Protein AF-A0A4Q6C3V6-F1 (afdb_monomer)

Secondary structure (DSSP, 8-state):
-------PPPPHHHHHHHHHT---HHHHHGGGS--SSHHHHHHS--SHHHHHHHHHHHSS-----TT-HHHHHHHHHHHHHHGGGSTTHHHHS----TTHHHHHHHHHTTT----SSSTT--HHHHHHHHHHHHHHHHHTT---------

Sequence (150 aa):
MDTDDVVYSEPVIYQVGKLTGVDISPIVQMANYINEELDYMLDGTESPEERQRVQFSNAQPKGNPSGNIDRILRVLNELIGKVPGISNLEERLDVQDENTRHFHSYFANFNTDTGDGYIGNNFGQDLRNFRKAVEYAKTKGASTVYFGFD

Radius of gyration: 17.03 Å; Cα contacts (8 Å, |Δi|>4): 136; chains: 1; bounding box: 34×45×41 Å

Solvent-accessible surface area (backbone atoms only — not comparable to full-atom values): 9186 Å² total; per-residue (Å²): 132,82,78,80,78,80,79,80,70,70,59,65,70,58,53,52,20,65,77,57,70,45,78,50,62,62,62,60,43,17,65,62,57,80,74,80,59,51,64,58,55,60,76,69,52,87,48,75,66,59,50,49,53,54,46,62,71,62,73,54,77,93,61,77,50,76,64,35,41,67,55,43,52,48,44,46,53,52,46,69,67,40,52,80,74,48,80,64,46,41,79,71,53,73,72,97,49,98,58,51,69,61,53,35,60,24,42,66,46,39,86,52,84,62,66,95,56,80,75,84,45,29,56,38,35,53,50,52,50,50,44,52,50,54,54,50,42,42,76,73,68,48,46,53,65,65,48,83,86,131

Structure (mmCIF, N/CA/C/O backbone):
data_AF-A0A4Q6C3V6-F1
#
_entry.id   AF-A0A4Q6C3V6-F1
#
loop_
_atom_site.group_PDB
_atom_site.id
_atom_site.type_symbol
_atom_site.label_atom_id
_atom_site.label_alt_id
_atom_site.label_comp_id
_atom_site.label_asym_id
_atom_site.label_entity_id
_atom_site.label_seq_id
_atom_site.pdbx_PDB_ins_code
_atom_site.Cartn_x
_atom_site.Cartn_y
_atom_site.Cartn_z
_atom_site.occupancy
_atom_site.B_iso_or_equiv
_atom_site.auth_seq_id
_atom_site.auth_comp_id
_atom_site.auth_asym_id
_atom_site.auth_atom_id
_atom_site.pdbx_PDB_model_num
ATOM 1 N N . MET A 1 1 ? 13.343 34.424 -22.130 1.00 35.09 1 MET A N 1
ATOM 2 C CA . MET A 1 1 ? 14.117 33.365 -21.462 1.00 35.09 1 MET A CA 1
ATOM 3 C C . MET A 1 1 ? 13.065 32.488 -20.841 1.00 35.09 1 MET A C 1
ATOM 5 O O . MET A 1 1 ? 12.303 33.005 -20.031 1.00 35.09 1 MET A O 1
ATOM 9 N N . ASP A 1 2 ? 12.910 31.293 -21.401 1.00 38.41 2 ASP A N 1
ATOM 10 C CA . ASP A 1 2 ? 11.868 30.339 -21.042 1.00 38.41 2 ASP A CA 1
ATOM 11 C C . ASP A 1 2 ? 11.918 30.044 -19.545 1.00 38.41 2 ASP A C 1
ATOM 13 O O . ASP A 1 2 ? 12.984 29.811 -18.979 1.00 38.41 2 ASP A O 1
ATOM 17 N N . THR A 1 3 ? 10.759 30.122 -18.902 1.00 40.25 3 THR A N 1
ATOM 18 C CA . THR A 1 3 ? 10.530 29.462 -17.626 1.00 40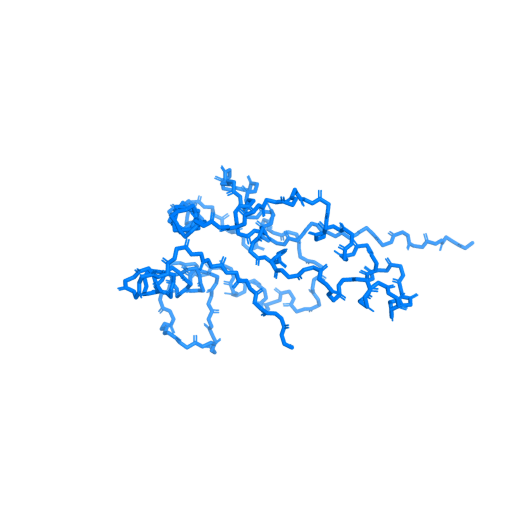.25 3 THR A CA 1
ATOM 19 C C . THR A 1 3 ? 10.502 27.975 -17.939 1.00 40.25 3 THR A C 1
ATOM 21 O O . THR A 1 3 ? 9.562 27.520 -18.5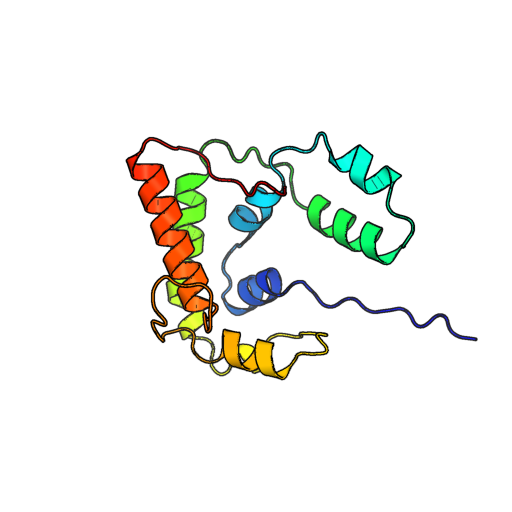88 1.00 40.25 3 THR A O 1
ATOM 24 N N . ASP A 1 4 ? 11.549 27.245 -17.560 1.00 41.62 4 ASP A N 1
ATOM 25 C CA . ASP A 1 4 ? 11.524 25.786 -17.569 1.00 41.62 4 ASP A CA 1
ATOM 26 C C . ASP A 1 4 ? 10.339 25.344 -16.697 1.00 41.62 4 ASP A C 1
ATOM 28 O O . ASP A 1 4 ? 10.403 25.381 -15.467 1.00 41.62 4 ASP A O 1
ATOM 32 N N . ASP A 1 5 ? 9.220 25.004 -17.337 1.00 40.03 5 ASP A N 1
ATOM 33 C CA . ASP A 1 5 ? 8.090 24.353 -16.687 1.00 40.03 5 ASP A CA 1
ATOM 34 C C . ASP A 1 5 ? 8.596 22.996 -16.187 1.00 40.03 5 ASP A C 1
ATOM 36 O O . ASP A 1 5 ? 8.741 22.039 -16.951 1.00 40.03 5 ASP A O 1
ATOM 40 N N . VAL A 1 6 ? 8.913 22.915 -14.895 1.00 44.22 6 VAL A N 1
ATOM 41 C CA . VAL A 1 6 ? 9.237 21.652 -14.231 1.00 44.22 6 VAL A CA 1
ATOM 42 C C . VAL A 1 6 ? 7.984 20.774 -14.275 1.00 44.22 6 VAL A C 1
ATOM 44 O O . VAL A 1 6 ? 7.042 20.951 -13.501 1.00 44.22 6 VAL A O 1
ATOM 47 N N . VAL A 1 7 ? 7.947 19.827 -15.212 1.00 45.19 7 VAL A N 1
ATOM 48 C CA . VAL A 1 7 ? 6.893 18.811 -15.298 1.00 45.19 7 VAL A CA 1
ATOM 49 C C . VAL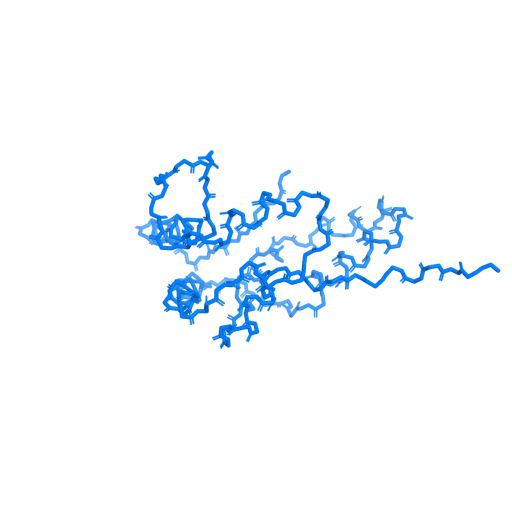 A 1 7 ? 7.138 17.784 -14.193 1.00 45.19 7 VAL A C 1
ATOM 51 O O . VAL A 1 7 ? 7.948 16.872 -14.349 1.00 45.19 7 VAL A O 1
ATOM 54 N N . TYR A 1 8 ? 6.449 17.936 -13.061 1.00 52.38 8 TYR A N 1
ATOM 55 C CA . TYR A 1 8 ? 6.514 16.976 -11.957 1.00 52.38 8 TYR A CA 1
ATOM 56 C C . TYR A 1 8 ? 5.953 15.609 -12.373 1.00 52.38 8 TYR A C 1
ATOM 58 O O . TYR A 1 8 ? 4.822 15.515 -12.859 1.00 52.38 8 TYR A O 1
ATOM 66 N N . SER A 1 9 ? 6.732 14.544 -12.149 1.00 63.84 9 SER A N 1
ATOM 67 C CA . SER A 1 9 ? 6.275 13.172 -12.367 1.00 63.84 9 SER A CA 1
ATOM 68 C C . SER A 1 9 ? 5.284 12.736 -11.278 1.00 63.84 9 SER A C 1
ATOM 70 O O . SER A 1 9 ? 5.299 13.210 -10.139 1.00 63.84 9 SER A O 1
ATOM 72 N N . GLU A 1 10 ? 4.366 11.843 -11.643 1.00 75.44 10 GLU A N 1
ATOM 73 C CA . GLU A 1 10 ? 3.359 11.298 -10.732 1.00 75.44 10 GLU A CA 1
ATOM 74 C C . GLU A 1 10 ? 4.020 10.551 -9.554 1.00 75.44 10 GLU A C 1
ATOM 76 O O . GLU A 1 10 ? 4.966 9.797 -9.785 1.00 75.44 10 GLU A O 1
ATOM 81 N N . PRO A 1 11 ? 3.540 10.661 -8.296 1.00 78.50 11 PRO A N 1
ATOM 82 C CA . PRO A 1 11 ? 4.171 9.941 -7.195 1.00 78.50 11 PRO A CA 1
ATOM 83 C C . PRO A 1 11 ? 4.111 8.422 -7.396 1.00 78.50 11 PRO A C 1
ATOM 85 O O . PRO A 1 11 ? 3.095 7.864 -7.814 1.00 78.50 11 PRO A O 1
ATOM 88 N N . VAL A 1 12 ? 5.195 7.740 -7.029 1.00 85.81 12 VAL A N 1
ATOM 89 C CA . VAL A 1 12 ? 5.440 6.319 -7.333 1.00 85.81 12 VAL A CA 1
ATOM 90 C C . VAL A 1 12 ? 4.294 5.398 -6.913 1.00 85.81 12 VAL A C 1
ATOM 92 O O . VAL A 1 12 ? 3.928 4.492 -7.657 1.00 85.81 12 VAL A O 1
ATOM 95 N N . ILE A 1 13 ? 3.667 5.641 -5.759 1.00 87.00 13 ILE A N 1
ATOM 96 C CA . ILE A 1 13 ? 2.549 4.811 -5.291 1.00 87.00 13 ILE A CA 1
ATOM 97 C C . ILE A 1 13 ? 1.344 4.854 -6.249 1.00 87.00 13 ILE A C 1
ATOM 99 O O . ILE A 1 13 ? 0.719 3.819 -6.479 1.00 87.00 13 ILE A O 1
ATOM 103 N N . TYR A 1 14 ? 1.052 6.004 -6.871 1.00 88.50 14 TYR A N 1
ATOM 104 C CA . TYR A 1 14 ? -0.015 6.132 -7.873 1.00 88.50 14 TYR A CA 1
ATOM 105 C C . TYR A 1 14 ? 0.338 5.394 -9.160 1.00 88.50 14 TYR A C 1
ATOM 107 O O . TYR A 1 14 ? -0.518 4.705 -9.718 1.00 88.50 14 TYR A O 1
ATOM 115 N N . GLN A 1 15 ? 1.600 5.465 -9.587 1.00 91.25 15 GLN A N 1
ATOM 116 C CA . GLN A 1 15 ? 2.080 4.695 -10.733 1.00 91.25 15 GLN A CA 1
ATOM 117 C C . GLN A 1 15 ? 1.929 3.186 -10.484 1.00 91.25 15 GLN A C 1
ATOM 119 O O . GLN A 1 15 ? 1.396 2.470 -11.331 1.00 91.25 15 GLN A O 1
ATOM 124 N N . VAL A 1 16 ? 2.296 2.703 -9.288 1.00 91.94 16 VAL A N 1
ATOM 125 C CA . VAL A 1 16 ? 2.073 1.306 -8.873 1.00 91.94 16 VAL A CA 1
ATOM 126 C C . VAL A 1 16 ? 0.581 0.955 -8.902 1.00 91.94 16 VAL A C 1
ATOM 128 O O . VAL A 1 16 ? 0.210 -0.099 -9.424 1.00 91.94 16 VAL A O 1
ATOM 131 N N . GLY A 1 17 ? -0.290 1.835 -8.400 1.00 92.50 17 GLY A N 1
ATOM 132 C CA . GLY A 1 17 ? -1.745 1.663 -8.475 1.00 92.50 17 GLY A CA 1
ATOM 133 C C . GLY A 1 17 ? -2.245 1.504 -9.914 1.00 92.50 17 GLY A C 1
ATOM 134 O O . GLY A 1 17 ? -2.978 0.560 -10.212 1.00 92.50 17 GLY A O 1
ATOM 135 N N . LYS A 1 18 ? -1.775 2.351 -10.838 1.00 94.06 18 LYS A N 1
ATOM 136 C CA . LYS A 1 18 ? -2.105 2.262 -12.272 1.00 94.06 18 LYS A CA 1
ATOM 137 C C . LYS A 1 18 ? -1.600 0.972 -12.912 1.00 94.06 18 LYS A C 1
ATOM 139 O O . LYS A 1 18 ? -2.364 0.305 -13.603 1.00 94.06 18 LYS A O 1
ATOM 144 N N . LEU A 1 19 ? -0.343 0.600 -12.666 1.00 94.69 19 LEU A N 1
ATOM 145 C CA . LEU A 1 19 ? 0.270 -0.601 -13.244 1.00 94.69 19 LEU A CA 1
ATOM 146 C C . LEU A 1 19 ? -0.395 -1.895 -12.751 1.00 94.69 19 LEU A C 1
ATOM 148 O O . LEU A 1 19 ? -0.492 -2.865 -13.498 1.00 94.69 19 LEU A O 1
ATOM 152 N N . THR A 1 20 ? -0.866 -1.913 -11.503 1.00 95.19 20 THR A N 1
ATOM 153 C CA . THR A 1 20 ? -1.534 -3.078 -10.895 1.00 95.19 20 THR A CA 1
ATOM 154 C C . THR A 1 20 ? -3.058 -3.073 -11.069 1.00 95.19 20 THR A C 1
ATOM 156 O O . THR A 1 20 ? -3.720 -4.088 -10.819 1.00 95.19 20 THR A O 1
ATOM 159 N N . GLY A 1 21 ? -3.642 -1.933 -11.451 1.00 95.25 21 GLY A N 1
ATOM 160 C CA . GLY A 1 21 ? -5.086 -1.706 -11.411 1.00 95.25 21 GLY A CA 1
ATOM 161 C C . GLY A 1 21 ? -5.676 -1.842 -10.002 1.00 95.25 21 GLY A C 1
ATOM 162 O O . GLY A 1 21 ? -6.826 -2.259 -9.865 1.00 95.25 21 GLY A O 1
ATOM 163 N N . VAL A 1 22 ? -4.880 -1.602 -8.955 1.00 95.19 22 VAL A N 1
ATOM 164 C CA . VAL A 1 22 ? -5.344 -1.586 -7.560 1.00 95.19 22 VAL A CA 1
ATOM 165 C C . VAL A 1 22 ? -5.742 -0.166 -7.197 1.00 95.19 22 VAL A C 1
ATOM 167 O O . VAL A 1 22 ? -4.989 0.780 -7.429 1.00 95.19 22 VAL A O 1
ATOM 170 N N . ASP A 1 23 ? -6.916 -0.018 -6.590 1.00 92.38 23 ASP A N 1
ATOM 171 C CA . ASP A 1 23 ? -7.329 1.254 -6.009 1.00 92.38 23 ASP A CA 1
ATOM 172 C C . ASP A 1 23 ? -6.518 1.531 -4.735 1.00 92.38 23 ASP A C 1
ATOM 174 O O . ASP A 1 23 ? -6.758 0.951 -3.675 1.00 92.38 23 ASP A O 1
ATOM 178 N N . ILE A 1 24 ? -5.538 2.426 -4.852 1.00 91.00 24 ILE A N 1
ATOM 179 C CA . ILE A 1 24 ? -4.677 2.842 -3.740 1.00 91.00 24 ILE A CA 1
ATOM 180 C C . ILE A 1 24 ? -5.275 3.980 -2.903 1.00 91.00 24 ILE A C 1
ATOM 182 O O . ILE A 1 24 ? -4.647 4.403 -1.929 1.00 91.00 24 ILE A O 1
ATOM 186 N N . SER A 1 25 ? -6.466 4.486 -3.247 1.00 87.12 25 SER A N 1
ATOM 187 C CA . SER A 1 25 ? -7.079 5.608 -2.529 1.00 87.12 25 SER A CA 1
ATOM 188 C C . SER A 1 25 ? -7.194 5.380 -1.016 1.00 87.12 25 SER A C 1
ATOM 190 O O . SER A 1 25 ? -6.940 6.337 -0.281 1.00 87.12 25 SER A O 1
ATOM 192 N N . PRO A 1 26 ? -7.440 4.155 -0.491 1.00 88.56 26 PRO A N 1
ATOM 193 C CA . PRO A 1 26 ? -7.445 3.939 0.953 1.00 88.56 26 PRO A CA 1
ATOM 194 C C . PRO A 1 26 ? -6.082 4.192 1.607 1.00 88.56 26 PRO A C 1
ATOM 196 O O . PRO A 1 26 ? -6.046 4.735 2.705 1.00 88.56 26 PRO A O 1
ATOM 199 N N . ILE A 1 27 ? -4.972 3.839 0.943 1.00 87.81 27 ILE A N 1
ATOM 200 C CA . ILE A 1 27 ? -3.615 4.099 1.454 1.00 87.81 27 ILE A CA 1
ATOM 201 C C . ILE A 1 27 ? -3.333 5.602 1.447 1.00 87.81 27 ILE A C 1
ATOM 203 O O . ILE A 1 27 ? -2.858 6.139 2.441 1.00 87.81 27 ILE A O 1
ATOM 207 N N . VAL A 1 28 ? -3.673 6.296 0.359 1.00 83.12 28 VAL A N 1
ATOM 208 C CA . VAL A 1 28 ? -3.484 7.753 0.249 1.00 83.12 28 VAL A CA 1
ATOM 209 C C . VAL A 1 28 ? -4.273 8.495 1.330 1.00 83.12 28 VAL A C 1
ATOM 211 O O . VAL A 1 28 ? -3.753 9.401 1.971 1.00 83.12 28 VAL A O 1
ATOM 214 N N . GLN A 1 29 ? -5.511 8.072 1.594 1.00 81.44 29 GLN A N 1
ATOM 215 C CA . GLN A 1 29 ? -6.375 8.684 2.607 1.00 81.44 29 GLN A CA 1
ATOM 216 C C . GLN A 1 29 ? -5.824 8.567 4.037 1.00 81.44 29 GLN A C 1
ATOM 218 O O . GLN A 1 29 ? -6.217 9.359 4.891 1.00 81.44 29 GLN A O 1
ATOM 223 N N . MET A 1 30 ? -4.906 7.632 4.313 1.00 82.00 30 MET A N 1
ATOM 224 C CA . MET A 1 30 ? -4.254 7.529 5.626 1.00 82.00 30 MET A CA 1
ATOM 225 C C . MET A 1 30 ? -3.384 8.742 5.954 1.00 82.00 30 MET A C 1
ATOM 227 O O . MET A 1 30 ? -3.215 9.036 7.131 1.00 82.00 30 MET A O 1
ATOM 231 N N . ALA A 1 31 ? -2.846 9.433 4.945 1.00 72.44 31 ALA A N 1
ATOM 232 C CA . ALA A 1 31 ? -2.037 10.637 5.133 1.00 72.44 31 ALA A CA 1
ATOM 233 C C . ALA A 1 31 ? -2.881 11.893 5.427 1.00 72.44 31 ALA A C 1
ATOM 235 O O . ALA A 1 31 ? -2.335 12.918 5.810 1.00 72.44 31 ALA A O 1
ATOM 236 N N . ASN A 1 32 ? -4.209 11.816 5.268 1.00 63.78 32 ASN A N 1
ATOM 237 C CA . ASN A 1 32 ? -5.124 12.956 5.396 1.00 63.78 32 ASN A CA 1
ATOM 238 C C . ASN A 1 32 ? -5.843 13.015 6.756 1.00 63.78 32 ASN A C 1
ATOM 240 O O . ASN A 1 32 ? -6.772 13.809 6.933 1.00 63.78 32 ASN A O 1
ATOM 244 N N . TYR A 1 33 ? -5.469 12.156 7.708 1.00 55.84 33 TYR A N 1
ATOM 245 C CA . TYR A 1 33 ? -6.030 12.177 9.054 1.00 55.84 33 TYR A CA 1
ATOM 246 C C . TYR A 1 33 ? -5.235 13.165 9.908 1.00 55.84 33 TYR A C 1
ATOM 248 O O . TYR A 1 33 ? -4.055 12.945 10.144 1.00 55.84 33 TYR A O 1
ATOM 256 N N . ILE A 1 34 ? -5.926 14.204 10.391 1.00 51.41 34 ILE A N 1
ATOM 257 C CA . ILE A 1 34 ? -5.406 15.414 11.057 1.00 51.41 34 ILE A CA 1
ATOM 258 C C . ILE A 1 34 ? -4.999 16.485 10.032 1.00 51.41 34 ILE A C 1
ATOM 260 O O . ILE A 1 34 ? -3.889 16.537 9.530 1.00 51.41 34 ILE A O 1
ATOM 264 N N . ASN A 1 35 ? -5.954 17.358 9.715 1.00 51.25 35 ASN A N 1
ATOM 265 C CA . ASN A 1 35 ? -5.797 18.481 8.788 1.00 51.25 35 ASN A CA 1
ATOM 266 C C . ASN A 1 35 ? -6.061 19.804 9.546 1.00 51.25 35 ASN A C 1
ATOM 268 O O . ASN A 1 35 ? -6.815 20.653 9.087 1.00 51.25 35 ASN A O 1
ATOM 272 N N . GLU A 1 36 ? -5.514 19.931 10.763 1.00 47.94 36 GLU A N 1
ATOM 273 C CA . GLU A 1 36 ? -5.447 21.209 11.503 1.00 47.94 36 GLU A CA 1
ATOM 274 C C . GLU A 1 36 ? -4.071 21.892 11.340 1.00 47.94 36 GLU A C 1
ATOM 276 O O . GLU A 1 36 ? -3.985 23.110 11.438 1.00 47.94 36 GLU A O 1
ATOM 281 N N . GLU A 1 37 ? -3.008 21.153 10.990 1.00 50.53 37 GLU A N 1
ATOM 282 C CA . GLU A 1 37 ? -1.676 21.713 10.677 1.00 50.53 37 GLU A CA 1
ATOM 283 C C . GLU A 1 37 ? -1.508 22.163 9.220 1.00 50.53 37 GLU A C 1
ATOM 285 O O . GLU A 1 37 ? -0.513 22.785 8.859 1.00 50.53 37 GLU A O 1
ATOM 290 N N . LEU A 1 38 ? -2.471 21.856 8.356 1.00 52.81 38 LEU A N 1
ATOM 291 C CA . LEU A 1 38 ? -2.328 22.073 6.920 1.00 52.81 38 LEU A CA 1
ATOM 292 C C . LEU A 1 38 ? -2.369 23.552 6.533 1.00 52.81 38 LEU A C 1
ATOM 294 O O . LEU A 1 38 ? -1.642 23.967 5.632 1.00 52.81 38 LEU A O 1
ATOM 298 N N . ASP A 1 39 ? -3.177 24.344 7.243 1.00 51.47 39 ASP A N 1
ATOM 299 C CA . ASP A 1 39 ? -3.149 25.803 7.119 1.00 51.47 39 ASP A CA 1
ATOM 300 C C . ASP A 1 39 ? -1.771 26.337 7.541 1.00 51.47 39 ASP A C 1
ATOM 302 O O . ASP A 1 39 ? -1.222 27.194 6.861 1.00 51.47 39 ASP A O 1
ATOM 306 N N . TYR A 1 40 ? -1.150 25.756 8.573 1.00 53.41 40 TYR A N 1
ATOM 307 C CA . TYR A 1 40 ? 0.200 26.113 9.026 1.00 53.41 40 TYR A CA 1
ATOM 308 C C . TYR A 1 40 ? 1.295 25.738 8.006 1.00 53.41 40 TYR A C 1
ATOM 310 O O . TYR A 1 40 ? 2.223 26.513 7.779 1.00 53.41 40 TYR A O 1
ATOM 318 N N . MET A 1 41 ? 1.184 24.574 7.354 1.00 52.44 41 MET A N 1
ATOM 319 C CA . MET A 1 41 ? 2.118 24.131 6.306 1.00 52.44 41 MET A CA 1
ATOM 320 C C . MET A 1 41 ? 1.982 24.947 5.007 1.00 52.44 41 MET A C 1
ATOM 322 O O . MET A 1 41 ? 2.971 25.189 4.313 1.00 52.44 41 MET A O 1
ATOM 326 N N . LEU A 1 42 ? 0.772 25.403 4.668 1.00 55.94 42 LEU A N 1
ATOM 327 C CA . LEU A 1 42 ? 0.534 26.274 3.510 1.00 55.94 42 LEU A CA 1
ATOM 328 C C . LEU A 1 42 ? 0.968 27.727 3.761 1.00 55.94 42 LEU A C 1
ATOM 330 O O . LEU A 1 42 ? 1.405 28.392 2.821 1.00 55.94 42 LEU A O 1
ATOM 334 N N . ASP A 1 43 ? 0.885 28.204 5.006 1.00 55.53 43 ASP A N 1
ATOM 335 C CA . ASP A 1 43 ? 1.296 29.563 5.391 1.00 55.53 43 ASP A CA 1
ATOM 336 C C . ASP A 1 43 ? 2.833 29.726 5.419 1.00 55.53 43 ASP A C 1
ATOM 338 O O . ASP A 1 43 ? 3.350 30.822 5.215 1.00 55.53 43 ASP A O 1
ATOM 342 N N . GLY A 1 44 ? 3.58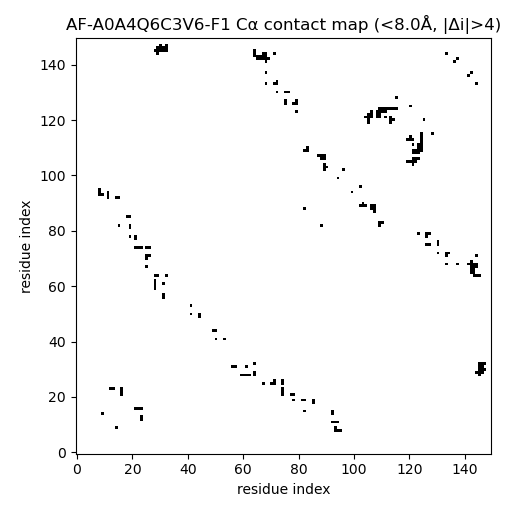0 28.625 5.593 1.00 56.25 44 GLY A N 1
ATOM 343 C CA . GLY A 1 44 ? 5.051 28.605 5.621 1.00 56.25 44 GLY A CA 1
ATOM 344 C C . GLY A 1 44 ? 5.763 28.229 4.311 1.00 56.25 44 GLY A C 1
ATOM 345 O O . GLY A 1 44 ? 6.990 28.266 4.268 1.00 56.25 44 GLY A O 1
ATOM 346 N N . THR A 1 45 ? 5.045 27.848 3.248 1.00 58.53 45 THR A N 1
ATOM 347 C CA . THR A 1 45 ? 5.663 27.359 1.997 1.00 58.53 45 THR A CA 1
ATOM 348 C C . THR A 1 45 ? 5.911 28.494 0.996 1.00 58.53 45 THR A C 1
ATOM 350 O O . THR A 1 45 ? 4.979 29.072 0.416 1.00 58.53 45 THR A O 1
ATOM 353 N N . GLU A 1 46 ? 7.194 28.810 0.782 1.00 54.31 46 GLU A N 1
ATOM 354 C CA . GLU A 1 46 ? 7.667 29.891 -0.101 1.00 54.31 46 GLU A CA 1
ATOM 355 C C . GLU A 1 46 ? 7.773 29.460 -1.574 1.00 54.31 46 GLU A C 1
ATOM 357 O O . GLU A 1 46 ? 7.653 30.294 -2.476 1.00 54.31 46 GLU A O 1
ATOM 362 N N . SER A 1 47 ? 7.952 28.161 -1.840 1.00 61.41 47 SER A N 1
ATOM 363 C CA . SER A 1 47 ? 8.137 27.633 -3.194 1.00 61.41 47 SER A CA 1
ATOM 364 C C . SER A 1 47 ? 6.809 27.178 -3.834 1.00 61.41 47 SER A C 1
ATOM 366 O O . SER A 1 47 ? 6.020 26.462 -3.203 1.00 61.41 47 SER A O 1
ATOM 368 N 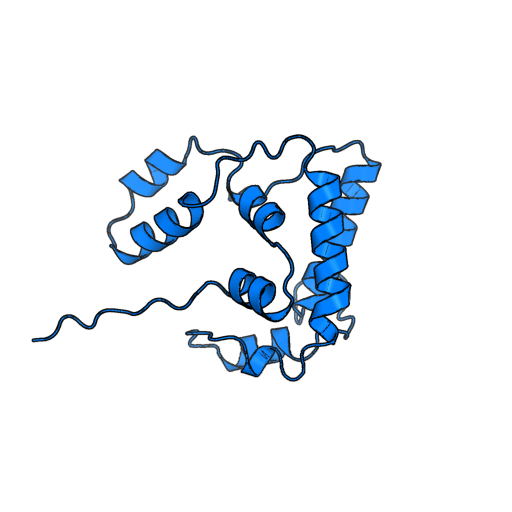N . PRO A 1 48 ? 6.555 27.513 -5.119 1.00 54.88 48 PRO A N 1
ATOM 369 C CA . PRO A 1 48 ? 5.456 26.939 -5.903 1.00 54.88 48 PRO A CA 1
ATOM 370 C C . PRO A 1 48 ? 5.446 25.399 -5.917 1.00 54.88 48 PRO A C 1
ATOM 372 O O . PRO A 1 48 ? 4.385 24.790 -6.046 1.00 54.88 48 PRO A O 1
ATOM 375 N N . GLU A 1 49 ? 6.613 24.778 -5.746 1.00 57.84 49 GLU A N 1
ATOM 376 C CA . GLU A 1 49 ? 6.851 23.334 -5.812 1.00 57.84 49 GLU A CA 1
ATOM 377 C C . GLU A 1 49 ? 6.273 22.595 -4.598 1.00 57.84 49 GLU A C 1
ATOM 379 O O . GLU A 1 49 ? 5.572 21.589 -4.734 1.00 57.84 49 GLU A O 1
ATOM 384 N N . GLU A 1 50 ? 6.511 23.124 -3.396 1.00 55.22 50 GLU A N 1
ATOM 385 C CA . GLU A 1 50 ? 5.962 22.578 -2.152 1.00 55.22 50 GLU A CA 1
ATOM 386 C C . GLU A 1 50 ? 4.450 22.777 -2.101 1.00 55.22 50 GLU A C 1
ATOM 388 O O . GLU A 1 50 ? 3.710 21.858 -1.743 1.00 55.22 50 GLU A O 1
ATOM 393 N N . ARG A 1 51 ? 3.968 23.931 -2.579 1.00 56.22 51 ARG A N 1
ATOM 394 C CA . ARG A 1 51 ? 2.530 24.203 -2.697 1.00 56.22 51 ARG A CA 1
ATOM 395 C C . ARG A 1 51 ? 1.832 23.210 -3.611 1.00 56.22 51 ARG A C 1
ATOM 397 O O . ARG A 1 51 ? 0.736 22.762 -3.281 1.00 56.22 51 ARG A O 1
ATOM 404 N N . GLN A 1 52 ? 2.441 22.837 -4.735 1.00 55.19 52 GLN A N 1
ATOM 405 C CA . GLN A 1 52 ? 1.828 21.898 -5.672 1.00 55.19 52 GLN A CA 1
ATOM 406 C C . GLN A 1 52 ? 1.828 20.464 -5.121 1.00 55.19 52 GLN A C 1
ATOM 408 O O . GLN A 1 52 ? 0.810 19.780 -5.228 1.00 55.19 52 GLN A O 1
ATOM 413 N N . ARG A 1 53 ? 2.895 20.029 -4.433 1.00 57.44 53 ARG A N 1
ATOM 414 C CA . ARG A 1 53 ? 2.909 18.746 -3.700 1.00 57.44 53 ARG A CA 1
ATOM 415 C C . ARG A 1 53 ? 1.831 18.695 -2.621 1.00 57.44 53 ARG A C 1
ATOM 417 O O . ARG A 1 53 ? 1.064 17.737 -2.580 1.00 57.44 53 ARG A O 1
ATOM 424 N N . VAL A 1 54 ? 1.719 19.739 -1.799 1.00 57.00 54 VAL A N 1
ATOM 425 C CA . VAL A 1 54 ? 0.678 19.842 -0.765 1.00 57.00 54 VAL A CA 1
ATOM 426 C C . VAL A 1 54 ? -0.716 19.854 -1.403 1.00 57.00 54 VAL A C 1
ATOM 428 O O . VAL A 1 54 ? -1.611 19.158 -0.929 1.00 57.00 54 VAL A O 1
ATOM 431 N N . GLN A 1 55 ? -0.922 20.556 -2.519 1.00 53.62 55 GLN A N 1
ATOM 432 C CA . GLN A 1 55 ? -2.204 20.558 -3.237 1.00 53.62 55 GLN A CA 1
ATOM 433 C C . GLN A 1 55 ? -2.572 19.184 -3.813 1.00 53.62 55 GLN A C 1
ATOM 435 O O . GLN A 1 55 ? -3.727 18.780 -3.692 1.00 53.62 55 GLN A O 1
ATOM 440 N N . PHE A 1 56 ? -1.624 18.434 -4.384 1.00 53.62 56 PHE A N 1
ATOM 441 C CA . PHE A 1 56 ? -1.880 17.080 -4.893 1.00 53.62 56 PHE A CA 1
ATOM 442 C C . PHE A 1 56 ? -2.198 16.078 -3.777 1.00 53.62 56 PHE A C 1
ATOM 444 O O . PHE A 1 56 ? -3.082 15.238 -3.954 1.00 53.62 56 PHE A O 1
ATOM 451 N N . SER A 1 57 ? -1.558 16.203 -2.612 1.00 51.91 57 SER A N 1
ATOM 452 C CA . SER A 1 57 ? -1.899 15.428 -1.409 1.00 51.91 57 SER A CA 1
ATOM 453 C C . SER A 1 57 ? -3.325 15.722 -0.911 1.00 51.91 57 SER A C 1
ATOM 455 O O . SER A 1 57 ? -4.018 14.824 -0.432 1.00 51.91 57 SER A O 1
ATOM 457 N N . ASN A 1 58 ? -3.799 16.961 -1.095 1.00 50.97 58 ASN A N 1
ATOM 458 C CA . ASN A 1 58 ? -5.105 17.437 -0.624 1.00 50.97 58 ASN A CA 1
ATOM 459 C C . ASN A 1 58 ? -6.238 17.385 -1.666 1.00 50.97 58 ASN A C 1
ATOM 461 O O . ASN A 1 58 ? -7.400 17.594 -1.314 1.00 50.97 58 ASN A O 1
ATOM 465 N N . ALA A 1 59 ? -5.941 17.095 -2.936 1.00 44.53 59 ALA A N 1
ATOM 466 C CA . ALA A 1 59 ? -6.933 17.030 -4.016 1.00 44.53 59 ALA A CA 1
ATOM 467 C C . ALA A 1 59 ? -7.794 15.748 -4.000 1.00 44.53 59 ALA A C 1
ATOM 469 O O . ALA A 1 59 ? -8.672 15.578 -4.847 1.00 44.53 59 ALA A O 1
ATOM 470 N N . GLN A 1 60 ? -7.564 14.836 -3.053 1.00 51.31 60 GLN A N 1
ATOM 471 C CA . GLN A 1 60 ? -8.276 13.562 -2.938 1.00 51.31 60 GLN A CA 1
ATOM 472 C C . GLN A 1 60 ? -9.248 13.589 -1.748 1.00 51.31 60 GLN A C 1
ATOM 474 O O . GLN A 1 60 ? -8.984 14.259 -0.749 1.00 51.31 60 GLN A O 1
ATOM 479 N N . PRO A 1 61 ? -10.409 12.913 -1.858 1.00 46.97 61 PRO A N 1
ATOM 480 C CA . PRO A 1 61 ? -11.566 13.162 -1.009 1.00 46.97 61 PRO A CA 1
ATOM 481 C C . PRO A 1 61 ? -11.211 13.070 0.472 1.00 46.97 61 PRO A C 1
ATOM 483 O O . PRO A 1 61 ? -10.538 12.129 0.896 1.00 46.97 61 PRO A O 1
ATOM 486 N N . LYS A 1 62 ? -11.737 14.031 1.246 1.00 53.84 62 LYS A N 1
ATOM 487 C CA . LYS A 1 62 ? -11.826 14.014 2.713 1.00 53.84 62 LYS A CA 1
ATOM 488 C C . LYS A 1 62 ? -12.676 12.814 3.154 1.00 53.84 62 LYS A C 1
ATOM 490 O O . LYS A 1 62 ? -13.821 12.953 3.574 1.00 53.84 62 LYS A O 1
ATOM 495 N N . GLY A 1 63 ? -12.161 11.610 2.946 1.00 52.47 63 GLY A N 1
ATOM 496 C CA . GLY A 1 63 ? -12.763 10.376 3.406 1.00 52.47 63 GLY A CA 1
ATOM 497 C C . GLY A 1 63 ? -12.510 10.272 4.896 1.00 52.47 63 GLY A C 1
ATOM 498 O O . GLY A 1 63 ? -11.378 10.427 5.336 1.00 52.47 63 GLY A O 1
ATOM 499 N N . ASN A 1 64 ? -13.556 10.020 5.676 1.00 59.84 64 ASN A N 1
ATOM 500 C CA . ASN A 1 64 ? -13.387 9.638 7.068 1.00 59.84 64 ASN A CA 1
ATOM 501 C C . ASN A 1 64 ? -12.628 8.294 7.098 1.00 59.84 64 ASN A C 1
ATOM 503 O O . ASN A 1 64 ? -13.194 7.296 6.638 1.00 59.84 64 ASN A O 1
ATOM 507 N N . PRO A 1 65 ? -11.383 8.228 7.607 1.00 66.06 65 PRO A N 1
ATOM 508 C CA . PRO A 1 65 ? -10.649 6.971 7.679 1.00 66.06 65 PRO A CA 1
ATOM 509 C C . PRO A 1 65 ? -11.171 6.072 8.807 1.00 66.06 65 PRO A C 1
ATOM 511 O O . PRO A 1 65 ? -10.674 4.963 8.974 1.00 66.06 65 PRO A O 1
ATOM 514 N N . SER A 1 66 ? -12.181 6.499 9.574 1.00 75.00 66 SER A N 1
ATOM 515 C CA . SER A 1 66 ? -12.792 5.672 10.610 1.00 75.00 66 SER A CA 1
ATOM 516 C C . SER A 1 66 ? -13.251 4.326 10.047 1.00 75.00 66 SER A C 1
ATOM 518 O O . SER A 1 66 ? -14.007 4.249 9.074 1.00 75.00 66 SER A O 1
ATOM 520 N N . GLY A 1 67 ? -12.769 3.249 10.664 1.00 84.44 67 GLY A N 1
ATOM 521 C CA . GLY A 1 67 ? -13.074 1.889 10.229 1.00 84.44 67 GLY A CA 1
ATOM 522 C C . GLY A 1 67 ? -12.330 1.458 8.959 1.00 84.44 67 GLY A C 1
ATOM 523 O O . GLY A 1 67 ? -12.764 0.508 8.305 1.00 84.44 67 GLY A O 1
ATOM 524 N N . ASN A 1 68 ? -11.249 2.141 8.556 1.00 90.56 68 ASN A N 1
ATOM 525 C CA . ASN A 1 68 ? -10.536 1.830 7.313 1.00 90.56 68 ASN A CA 1
ATOM 526 C C . ASN A 1 68 ? -9.660 0.570 7.378 1.00 90.56 68 ASN A C 1
ATOM 528 O O . ASN A 1 68 ? -9.231 0.114 6.319 1.00 90.56 68 ASN A O 1
ATOM 532 N N . ILE A 1 69 ? -9.406 -0.014 8.555 1.00 94.56 69 ILE A N 1
ATOM 533 C CA . ILE A 1 69 ? -8.367 -1.045 8.724 1.00 94.56 69 ILE A CA 1
ATOM 534 C C . ILE A 1 69 ? -8.536 -2.242 7.774 1.00 94.56 69 ILE A C 1
ATOM 536 O O . ILE A 1 69 ? -7.569 -2.704 7.173 1.00 94.56 69 ILE A O 1
ATOM 540 N N . ASP A 1 70 ? -9.774 -2.686 7.544 1.00 95.50 70 ASP A N 1
ATOM 541 C CA . ASP A 1 70 ? -10.072 -3.789 6.622 1.00 95.50 70 ASP A CA 1
ATOM 542 C C . ASP A 1 70 ? -9.872 -3.412 5.152 1.00 95.50 70 ASP A C 1
ATOM 544 O O . ASP A 1 70 ? -9.487 -4.252 4.336 1.00 95.50 70 ASP A O 1
ATOM 548 N N . ARG A 1 71 ? -10.116 -2.144 4.801 1.00 94.31 71 ARG A N 1
ATOM 549 C CA . ARG A 1 71 ? -9.855 -1.627 3.452 1.00 94.31 71 ARG A CA 1
ATOM 550 C C . ARG A 1 71 ? -8.353 -1.542 3.208 1.00 94.31 71 ARG A C 1
ATOM 552 O O . ARG A 1 71 ? -7.903 -1.991 2.162 1.00 94.31 71 ARG A O 1
ATOM 559 N N . ILE A 1 72 ? -7.585 -1.062 4.188 1.00 95.06 72 ILE A N 1
ATOM 560 C CA . ILE A 1 72 ? -6.118 -1.023 4.113 1.00 95.06 72 ILE A CA 1
ATOM 561 C C . ILE A 1 72 ? -5.552 -2.431 3.932 1.00 95.06 72 ILE A C 1
ATOM 563 O O . ILE A 1 72 ? -4.804 -2.669 2.988 1.00 95.06 72 ILE A O 1
ATOM 567 N N . LEU A 1 73 ? -5.968 -3.392 4.764 1.00 97.44 73 LEU A N 1
ATOM 568 C CA . LEU A 1 73 ? -5.523 -4.784 4.634 1.00 97.44 73 LEU A CA 1
ATOM 569 C C . LEU A 1 73 ? -5.854 -5.383 3.267 1.00 97.44 73 LEU A C 1
ATOM 571 O O . LEU A 1 73 ? -5.046 -6.126 2.709 1.00 97.44 73 LEU A O 1
ATOM 575 N N . ARG A 1 74 ? -7.025 -5.061 2.708 1.00 97.31 74 ARG A N 1
ATOM 576 C CA . ARG A 1 74 ? -7.396 -5.499 1.360 1.00 97.31 74 ARG A CA 1
ATOM 577 C C . ARG A 1 74 ? -6.445 -4.933 0.310 1.00 97.31 74 ARG A C 1
ATOM 579 O O . ARG A 1 74 ? -5.892 -5.714 -0.456 1.00 97.31 74 ARG A O 1
ATOM 586 N N . VAL A 1 75 ? -6.218 -3.619 0.312 1.00 96.88 75 VAL A N 1
ATOM 587 C CA . VAL A 1 75 ? -5.321 -2.962 -0.653 1.00 96.88 75 VAL A CA 1
ATOM 588 C C . VAL A 1 75 ? -3.903 -3.521 -0.545 1.00 96.88 75 VAL A C 1
ATOM 590 O O . VAL A 1 75 ? -3.302 -3.850 -1.562 1.00 96.88 75 VAL A O 1
ATOM 593 N N . LEU A 1 76 ? -3.384 -3.714 0.673 1.00 97.50 76 LEU A N 1
ATOM 594 C CA . LEU A 1 76 ? -2.057 -4.303 0.879 1.00 97.50 76 LEU A CA 1
ATOM 595 C C . LEU A 1 76 ? -1.966 -5.721 0.313 1.00 97.50 76 LEU A C 1
ATOM 597 O O . LEU A 1 76 ? -1.001 -6.043 -0.375 1.00 97.50 76 LEU A O 1
ATOM 601 N N . ASN A 1 77 ? -2.974 -6.563 0.550 1.00 98.06 77 ASN A N 1
ATOM 602 C CA . ASN A 1 77 ? -3.000 -7.915 -0.006 1.00 98.06 77 ASN A CA 1
ATOM 603 C C . ASN A 1 77 ? -3.110 -7.921 -1.536 1.00 98.06 77 ASN A C 1
ATOM 605 O O . ASN A 1 77 ? -2.458 -8.737 -2.186 1.00 98.06 77 ASN A O 1
ATOM 609 N N . GLU A 1 78 ? -3.886 -7.007 -2.119 1.00 98.06 78 GLU A N 1
ATOM 610 C CA . GLU A 1 78 ? -3.982 -6.865 -3.573 1.00 98.06 78 GLU A CA 1
ATOM 611 C C . GLU A 1 78 ? -2.659 -6.405 -4.194 1.00 98.06 78 GLU A C 1
ATOM 613 O O . GLU A 1 78 ? -2.218 -6.998 -5.178 1.00 98.06 78 GLU A O 1
ATOM 618 N N . LEU A 1 79 ? -1.990 -5.408 -3.606 1.00 97.06 79 LEU A N 1
ATOM 619 C CA . LEU A 1 79 ? -0.671 -4.959 -4.059 1.00 97.06 79 LEU A CA 1
ATOM 620 C C . LEU A 1 79 ? 0.363 -6.085 -3.946 1.00 97.06 79 LEU A C 1
ATOM 622 O O . LEU A 1 79 ? 1.025 -6.404 -4.930 1.00 97.06 79 LEU A O 1
ATOM 626 N N . ILE A 1 80 ? 0.451 -6.748 -2.788 1.00 96.56 80 ILE A N 1
ATOM 627 C CA . ILE A 1 80 ? 1.367 -7.881 -2.575 1.00 96.56 80 ILE A CA 1
ATOM 628 C C . ILE A 1 80 ? 1.110 -9.006 -3.587 1.00 96.56 80 ILE A C 1
ATOM 630 O O . ILE A 1 80 ? 2.060 -9.635 -4.045 1.00 96.56 80 ILE A O 1
ATOM 634 N N . GLY A 1 81 ? -0.151 -9.258 -3.951 1.00 96.75 81 GLY A N 1
ATOM 635 C CA . GLY A 1 81 ? -0.515 -10.297 -4.913 1.00 96.75 81 GLY A CA 1
ATOM 636 C C . GLY A 1 81 ? -0.284 -9.921 -6.380 1.00 96.75 81 GLY A C 1
ATOM 637 O O . GLY A 1 81 ? 0.023 -10.800 -7.183 1.00 96.75 81 GLY A O 1
ATOM 638 N N . LYS A 1 82 ? -0.432 -8.642 -6.751 1.00 96.56 82 LYS A N 1
ATOM 639 C CA . LYS A 1 82 ? -0.384 -8.200 -8.157 1.00 96.56 82 LYS A CA 1
ATOM 640 C C . LYS A 1 82 ? 0.958 -7.625 -8.592 1.00 96.56 82 LYS A C 1
ATOM 642 O O . LYS A 1 82 ? 1.339 -7.820 -9.743 1.00 96.56 82 LYS A O 1
ATOM 647 N N . VAL A 1 83 ? 1.680 -6.942 -7.703 1.00 94.75 83 VAL A N 1
ATOM 648 C CA . VAL A 1 83 ? 2.981 -6.339 -8.032 1.00 94.75 83 VAL A CA 1
ATOM 649 C C . VAL A 1 83 ? 4.004 -7.365 -8.552 1.00 94.75 83 VAL A C 1
ATOM 651 O O . VAL A 1 83 ? 4.649 -7.062 -9.554 1.00 94.75 83 VAL A O 1
ATOM 654 N N . PRO A 1 84 ? 4.111 -8.597 -8.006 1.00 93.75 84 PRO A N 1
ATOM 655 C CA . PRO A 1 84 ? 5.007 -9.623 -8.551 1.00 93.75 84 PRO A CA 1
ATOM 656 C C . PRO A 1 84 ? 4.763 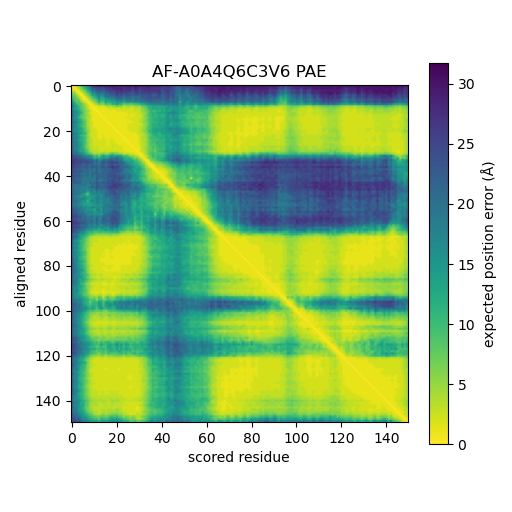-9.983 -10.024 1.00 93.75 84 PRO A C 1
ATOM 6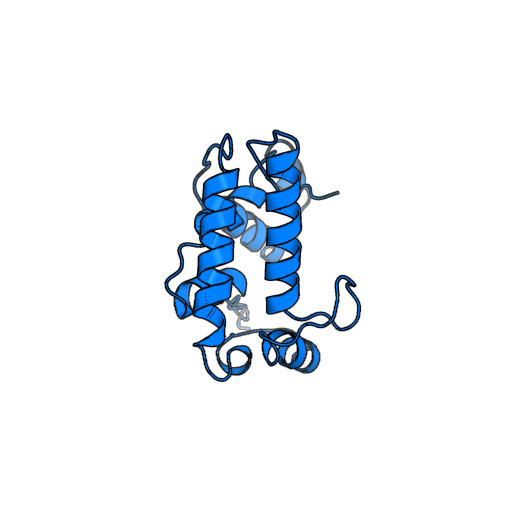58 O O . PRO A 1 84 ? 5.651 -10.531 -10.671 1.00 93.75 84 PRO A O 1
ATOM 661 N N . GLY A 1 85 ? 3.559 -9.722 -10.548 1.00 91.88 85 GLY A N 1
ATOM 662 C CA . GLY A 1 85 ? 3.205 -9.971 -11.946 1.00 91.88 85 GLY A CA 1
ATOM 663 C C . GLY A 1 85 ? 3.716 -8.905 -12.920 1.00 91.88 85 GLY A C 1
ATOM 664 O O . GLY A 1 85 ? 3.597 -9.087 -14.131 1.00 91.88 85 GLY A O 1
ATOM 665 N N . ILE A 1 86 ? 4.277 -7.800 -12.422 1.00 92.12 86 ILE A N 1
ATOM 666 C CA . ILE A 1 86 ? 4.841 -6.729 -13.242 1.00 92.12 86 ILE A CA 1
ATOM 667 C C . ILE A 1 86 ? 6.331 -7.009 -13.442 1.00 92.12 86 ILE A C 1
ATOM 669 O O . ILE A 1 86 ? 7.141 -6.811 -12.541 1.00 92.12 86 ILE A O 1
ATOM 673 N N . SER A 1 87 ? 6.705 -7.462 -14.637 1.00 88.12 87 SER A N 1
ATOM 674 C CA . SER A 1 87 ? 8.117 -7.631 -14.997 1.00 88.12 87 SER A CA 1
ATOM 675 C C . SER A 1 87 ? 8.823 -6.278 -15.101 1.00 88.12 87 SER A C 1
ATOM 677 O O . SER A 1 87 ? 8.291 -5.370 -15.752 1.00 88.12 87 SER A O 1
ATOM 679 N N . ASN A 1 88 ? 10.020 -6.191 -14.515 1.00 87.50 88 ASN A N 1
ATOM 680 C CA . ASN A 1 88 ? 10.879 -5.003 -14.478 1.00 87.50 88 ASN A CA 1
ATOM 681 C C . ASN A 1 88 ? 10.120 -3.761 -13.988 1.00 87.50 88 ASN A C 1
ATOM 683 O O . ASN A 1 88 ? 10.036 -2.744 -14.678 1.00 87.50 88 ASN A O 1
ATOM 687 N N . LEU A 1 89 ? 9.470 -3.872 -12.826 1.00 90.00 89 LEU A N 1
ATOM 688 C CA . LEU A 1 89 ? 8.689 -2.782 -12.237 1.00 90.00 89 LEU A CA 1
ATOM 689 C C . LEU A 1 89 ? 9.505 -1.488 -12.146 1.00 90.00 89 LEU A C 1
ATOM 691 O O . LEU A 1 89 ? 9.008 -0.420 -12.478 1.00 90.00 89 LEU A O 1
ATOM 695 N N . GLU A 1 90 ? 10.758 -1.599 -11.733 1.00 88.50 90 GLU A N 1
ATOM 696 C CA . GLU A 1 90 ? 11.709 -0.510 -11.580 1.00 88.50 90 GLU A CA 1
ATOM 697 C C . GLU A 1 90 ? 12.004 0.262 -12.873 1.00 88.50 90 GLU A C 1
ATOM 699 O O . GLU A 1 90 ? 12.281 1.453 -12.806 1.00 88.50 90 GLU A O 1
ATOM 704 N N . GLU A 1 91 ? 11.894 -0.385 -14.038 1.00 88.38 91 GLU A N 1
ATOM 705 C CA . GLU A 1 91 ? 12.055 0.254 -15.353 1.00 88.38 91 GLU A CA 1
ATOM 706 C C . GLU A 1 91 ? 10.755 0.917 -15.839 1.00 88.38 91 GLU A C 1
ATOM 708 O O . GLU A 1 91 ? 10.766 1.732 -16.760 1.00 88.38 91 GLU A O 1
ATOM 713 N N . ARG A 1 92 ? 9.614 0.541 -15.250 1.00 89.31 92 ARG A N 1
ATOM 714 C CA . ARG A 1 92 ? 8.279 1.052 -15.608 1.00 89.31 92 ARG A CA 1
ATOM 715 C C . ARG A 1 92 ? 7.843 2.238 -14.760 1.00 89.31 92 ARG A C 1
ATOM 717 O O . ARG A 1 92 ? 6.842 2.869 -15.092 1.00 89.31 92 ARG A O 1
ATOM 724 N N . LEU A 1 93 ? 8.538 2.480 -13.656 1.00 87.56 93 LEU A N 1
ATOM 725 C CA . LEU A 1 93 ? 8.300 3.617 -12.785 1.00 87.56 93 LEU A CA 1
ATOM 726 C C . LEU A 1 93 ? 9.094 4.811 -13.317 1.00 87.56 93 LEU A C 1
ATOM 728 O O . LEU A 1 93 ? 10.301 4.725 -13.521 1.00 87.56 93 LEU A O 1
ATOM 732 N N . ASP A 1 94 ? 8.404 5.922 -13.539 1.00 84.12 94 ASP A N 1
ATOM 733 C CA . ASP A 1 94 ? 9.013 7.193 -13.913 1.00 84.12 94 ASP A CA 1
ATOM 734 C C . ASP A 1 94 ? 9.450 7.937 -12.649 1.00 84.12 94 ASP A C 1
ATOM 736 O O . ASP A 1 94 ? 8.630 8.481 -11.899 1.00 84.12 94 ASP A O 1
ATOM 740 N N . VAL A 1 95 ? 10.751 7.910 -12.386 1.00 73.19 95 VAL A N 1
ATOM 741 C CA . VAL A 1 95 ? 11.345 8.452 -11.168 1.00 73.19 95 VAL A CA 1
ATOM 742 C C . VAL A 1 95 ? 12.360 9.499 -11.550 1.00 73.19 95 VAL A C 1
ATOM 744 O O . VAL A 1 95 ? 13.412 9.193 -12.109 1.00 73.19 95 VAL A O 1
ATOM 747 N N . GLN A 1 96 ? 12.071 10.739 -11.186 1.00 65.75 96 GLN A N 1
ATOM 748 C CA . GLN A 1 96 ? 13.016 11.837 -11.323 1.00 65.75 96 GLN A CA 1
ATOM 749 C C . GLN A 1 96 ? 13.822 11.998 -10.028 1.00 65.75 96 GLN A C 1
ATOM 751 O O . GLN A 1 96 ? 13.737 13.020 -9.355 1.00 65.75 96 GLN A O 1
ATOM 756 N N . ASP A 1 97 ? 14.551 10.947 -9.641 1.00 60.47 97 ASP A N 1
ATOM 757 C CA . ASP A 1 97 ? 15.457 10.962 -8.484 1.00 60.47 97 ASP A CA 1
ATOM 758 C C . ASP A 1 97 ? 16.910 10.819 -8.962 1.00 60.47 97 ASP A C 1
ATOM 760 O O . ASP A 1 97 ? 17.249 9.908 -9.729 1.00 60.47 97 ASP A O 1
ATOM 764 N N . GLU A 1 98 ? 17.774 11.714 -8.473 1.00 53.72 98 GLU A N 1
ATOM 765 C CA . GLU A 1 98 ? 19.226 11.719 -8.689 1.00 53.72 98 GLU A CA 1
ATOM 766 C C . GLU A 1 98 ? 19.892 10.411 -8.206 1.00 53.72 98 GLU A C 1
ATOM 768 O O . GLU A 1 98 ? 20.962 10.030 -8.686 1.00 53.72 98 GLU A O 1
ATOM 773 N N . ASN A 1 99 ? 19.228 9.659 -7.318 1.00 58.97 99 ASN A N 1
ATOM 774 C CA . ASN A 1 99 ? 19.634 8.341 -6.827 1.00 58.97 99 ASN A CA 1
ATOM 775 C C . ASN A 1 99 ? 18.957 7.170 -7.562 1.00 58.97 99 ASN A C 1
ATOM 777 O O . ASN A 1 99 ? 18.631 6.140 -6.959 1.00 58.97 99 ASN A O 1
ATOM 781 N N . THR A 1 100 ? 18.803 7.272 -8.885 1.00 63.75 100 THR A N 1
ATOM 782 C CA . THR A 1 100 ? 18.135 6.274 -9.748 1.00 63.75 100 THR A CA 1
ATOM 783 C C . THR A 1 100 ? 18.611 4.831 -9.500 1.00 63.75 100 THR A C 1
ATOM 785 O O . THR A 1 100 ? 17.829 3.885 -9.570 1.00 63.75 100 THR A O 1
ATOM 788 N N . ARG A 1 101 ? 19.890 4.632 -9.137 1.00 66.88 101 ARG A N 1
ATOM 789 C CA . ARG A 1 101 ? 20.451 3.306 -8.811 1.00 66.88 101 ARG A CA 1
ATOM 790 C C . ARG A 1 101 ? 19.853 2.696 -7.538 1.00 66.88 101 ARG A C 1
ATOM 792 O O . ARG A 1 101 ? 19.561 1.501 -7.521 1.00 66.88 101 ARG A O 1
ATOM 799 N N . HIS A 1 102 ? 19.688 3.490 -6.480 1.00 73.38 102 HIS A N 1
ATOM 800 C CA . HIS A 1 102 ? 19.077 3.019 -5.235 1.00 73.38 102 HIS A CA 1
ATOM 801 C C . HIS A 1 102 ? 17.605 2.685 -5.459 1.00 73.38 102 HIS A C 1
ATOM 803 O O . HIS A 1 102 ? 17.157 1.611 -5.054 1.00 73.38 102 HIS A O 1
ATOM 809 N N . PHE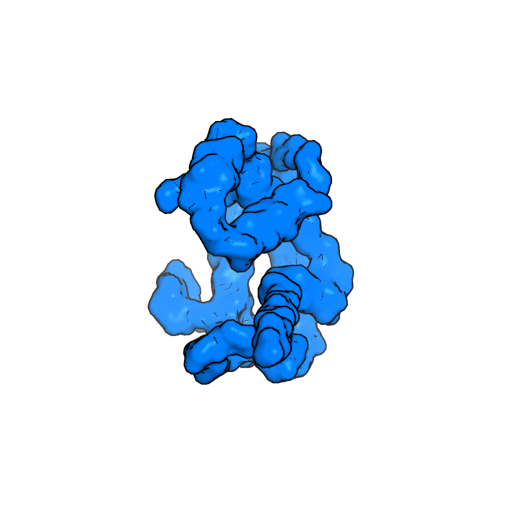 A 1 103 ? 16.900 3.536 -6.205 1.00 79.94 103 PHE A N 1
ATOM 810 C CA . PHE A 1 103 ? 15.521 3.285 -6.604 1.00 79.94 103 PHE A CA 1
ATOM 811 C C . PHE A 1 103 ? 15.372 1.955 -7.349 1.00 79.94 103 PHE A C 1
ATOM 813 O O . PHE A 1 103 ? 14.571 1.104 -6.962 1.00 79.94 103 PHE A O 1
ATOM 820 N N . HIS A 1 104 ? 16.207 1.736 -8.369 1.00 84.38 104 HIS A N 1
ATOM 821 C CA . HIS A 1 104 ? 16.177 0.509 -9.157 1.00 84.38 104 HIS A CA 1
ATOM 822 C C . HIS A 1 104 ? 16.346 -0.732 -8.273 1.00 84.38 104 HIS A C 1
ATOM 824 O O . HIS A 1 104 ? 15.600 -1.703 -8.384 1.00 84.38 104 HIS A O 1
ATOM 830 N N . SER A 1 105 ? 17.297 -0.689 -7.334 1.00 84.75 105 SER A N 1
ATOM 831 C CA . SER A 1 105 ? 17.536 -1.804 -6.410 1.00 84.75 105 SER A CA 1
ATOM 832 C C . SER A 1 105 ? 16.372 -2.066 -5.444 1.00 84.75 105 SER A C 1
ATOM 834 O O . SER A 1 105 ? 16.093 -3.226 -5.133 1.00 84.75 105 SER A O 1
ATOM 836 N N . TYR A 1 106 ? 15.670 -1.014 -5.013 1.00 88.81 106 TYR A N 1
ATOM 837 C CA . TYR A 1 106 ? 14.548 -1.099 -4.077 1.00 88.81 106 TYR A CA 1
ATOM 838 C C . TYR A 1 106 ? 13.296 -1.736 -4.710 1.00 88.81 106 TYR A C 1
ATOM 840 O O . TYR A 1 106 ? 12.556 -2.442 -4.019 1.00 88.81 106 TYR A O 1
ATOM 848 N N . PHE A 1 107 ? 13.081 -1.559 -6.020 1.00 90.69 107 PHE A N 1
ATOM 849 C CA . PHE A 1 107 ? 11.925 -2.123 -6.737 1.00 90.69 107 PHE A CA 1
ATOM 850 C C . PHE A 1 107 ? 12.195 -3.463 -7.448 1.00 90.69 107 PHE A C 1
ATOM 852 O O . PHE A 1 107 ? 11.261 -4.250 -7.598 1.00 90.69 107 PHE A O 1
ATOM 859 N N . ALA A 1 108 ? 13.445 -3.783 -7.808 1.00 87.62 108 ALA A N 1
ATOM 860 C CA . ALA A 1 108 ? 13.777 -4.983 -8.592 1.00 87.62 108 ALA A CA 1
ATOM 861 C C . ALA A 1 108 ? 13.533 -6.329 -7.870 1.00 87.62 108 ALA A C 1
ATOM 863 O O . ALA A 1 108 ? 13.291 -7.351 -8.508 1.00 87.62 108 ALA A O 1
ATOM 864 N N . ASN A 1 109 ? 13.594 -6.362 -6.534 1.00 86.31 109 ASN A N 1
ATOM 865 C CA . ASN A 1 109 ? 13.602 -7.607 -5.748 1.00 86.31 109 ASN A CA 1
ATOM 866 C C . ASN A 1 109 ? 12.348 -7.799 -4.882 1.00 86.31 109 ASN A C 1
ATOM 868 O O . ASN A 1 109 ? 12.438 -8.235 -3.737 1.00 86.31 109 ASN A O 1
ATOM 872 N N . PHE A 1 110 ? 11.166 -7.496 -5.421 1.00 89.94 110 PHE A N 1
ATOM 873 C CA . PHE A 1 110 ? 9.907 -7.462 -4.661 1.00 89.94 110 PHE A CA 1
ATOM 874 C C . PHE A 1 110 ? 9.620 -8.722 -3.814 1.00 89.94 110 PHE A C 1
ATOM 876 O O . PHE A 1 110 ? 9.155 -8.636 -2.674 1.00 89.94 110 PHE A O 1
ATOM 883 N N . ASN A 1 111 ? 9.882 -9.912 -4.359 1.00 88.69 111 ASN A N 1
ATOM 884 C CA . ASN A 1 111 ? 9.600 -11.182 -3.677 1.00 88.69 111 ASN A CA 1
ATOM 885 C C . ASN A 1 111 ? 10.681 -11.599 -2.672 1.00 88.69 111 ASN A C 1
ATOM 887 O O . ASN A 1 111 ? 10.470 -12.549 -1.920 1.00 88.69 111 ASN A O 1
ATOM 891 N N . THR A 1 112 ? 11.828 -10.924 -2.656 1.00 88.62 112 THR A N 1
ATOM 892 C CA . THR A 1 112 ? 12.925 -11.263 -1.753 1.00 88.62 112 THR A CA 1
ATOM 893 C C . THR A 1 112 ? 12.579 -10.800 -0.345 1.00 88.62 112 THR A C 1
ATOM 895 O O . THR A 1 112 ? 12.315 -9.619 -0.117 1.00 88.62 112 THR A O 1
ATOM 898 N N . ASP A 1 113 ? 12.581 -11.727 0.610 1.00 85.31 113 ASP A N 1
ATOM 899 C CA . ASP A 1 113 ? 12.497 -11.392 2.029 1.00 85.31 113 ASP A CA 1
ATOM 900 C C . ASP A 1 113 ? 13.867 -10.901 2.508 1.00 85.31 113 ASP A C 1
ATOM 902 O O . ASP A 1 113 ? 14.831 -11.665 2.572 1.00 85.31 113 ASP A O 1
ATOM 906 N N . THR A 1 114 ? 13.961 -9.605 2.795 1.00 84.31 114 THR A N 1
ATOM 907 C CA . THR A 1 114 ? 15.168 -8.947 3.317 1.00 84.31 114 THR A CA 1
ATOM 908 C C . THR A 1 114 ? 15.173 -8.866 4.848 1.00 84.31 114 THR A C 1
ATOM 910 O O . THR A 1 114 ? 16.071 -8.259 5.429 1.00 84.31 114 THR A O 1
ATOM 913 N N . GLY A 1 115 ? 14.201 -9.501 5.513 1.00 81.44 115 GLY A N 1
ATOM 914 C CA . GLY A 1 115 ? 13.990 -9.430 6.955 1.00 81.44 115 GLY A CA 1
ATOM 915 C C . GLY A 1 115 ? 13.138 -8.231 7.383 1.00 81.44 115 GLY A C 1
ATOM 916 O O . GLY A 1 115 ? 12.602 -7.483 6.569 1.00 81.44 115 GLY A O 1
ATOM 917 N N . ASP A 1 116 ? 12.984 -8.049 8.694 1.00 75.50 116 ASP A N 1
ATOM 918 C CA . ASP A 1 116 ? 12.102 -7.016 9.265 1.00 75.50 116 ASP A CA 1
ATOM 919 C C . ASP A 1 116 ? 12.820 -5.666 9.520 1.00 75.50 116 ASP A C 1
ATOM 921 O O . ASP A 1 116 ? 12.258 -4.765 10.139 1.00 75.50 116 ASP A O 1
ATOM 925 N N . GLY A 1 117 ? 14.076 -5.518 9.081 1.00 73.69 117 GLY A N 1
ATOM 926 C CA . GLY A 1 117 ? 14.871 -4.293 9.240 1.00 73.69 117 GLY A CA 1
ATOM 927 C C . GLY A 1 117 ? 14.702 -3.295 8.087 1.00 73.69 117 GLY A C 1
ATOM 928 O O . GLY A 1 117 ? 14.265 -3.659 7.001 1.00 73.69 117 GLY A O 1
ATOM 929 N N . TYR A 1 118 ? 15.094 -2.033 8.304 1.00 70.50 118 TYR A N 1
ATOM 930 C CA . TYR A 1 118 ? 14.993 -0.972 7.285 1.00 70.50 118 TYR A CA 1
ATOM 931 C C . TYR A 1 118 ? 16.213 -0.884 6.344 1.00 70.50 118 TYR A C 1
ATOM 933 O O . TYR A 1 118 ? 16.120 -0.333 5.249 1.00 70.50 118 TYR A O 1
ATOM 941 N N . ILE A 1 119 ? 17.375 -1.408 6.750 1.00 73.81 119 ILE A N 1
ATOM 942 C CA . ILE A 1 119 ? 18.608 -1.348 5.950 1.00 73.81 119 ILE A CA 1
ATOM 943 C C . ILE A 1 119 ? 18.562 -2.422 4.862 1.00 73.81 119 ILE A C 1
ATOM 945 O O . ILE A 1 119 ? 18.415 -3.602 5.166 1.00 73.81 119 ILE A O 1
ATOM 949 N N . GLY A 1 120 ? 18.745 -2.016 3.602 1.00 73.69 120 GLY A N 1
ATOM 950 C CA . GLY A 1 120 ? 18.722 -2.938 2.459 1.00 73.69 120 GLY A CA 1
ATOM 951 C C . GLY A 1 120 ? 17.326 -3.476 2.137 1.00 73.69 120 GLY A C 1
ATOM 952 O O . GLY A 1 120 ? 17.210 -4.527 1.509 1.00 73.69 120 GLY A O 1
ATOM 953 N N . ASN A 1 121 ? 16.283 -2.778 2.595 1.00 83.25 121 ASN A N 1
ATOM 954 C CA . ASN A 1 121 ? 14.906 -3.189 2.391 1.00 83.25 121 ASN A CA 1
ATOM 955 C C . ASN A 1 121 ? 14.461 -3.016 0.929 1.00 83.25 121 ASN A C 1
ATOM 957 O O . ASN A 1 121 ? 15.099 -2.302 0.154 1.00 83.25 121 ASN A O 1
ATOM 961 N N . ASN A 1 122 ? 13.361 -3.665 0.551 1.00 91.19 122 ASN A N 1
ATOM 962 C CA . ASN A 1 122 ? 12.738 -3.503 -0.764 1.00 91.19 122 ASN A CA 1
ATOM 963 C C . ASN A 1 122 ? 11.243 -3.199 -0.639 1.00 91.19 122 ASN A C 1
ATOM 965 O O . ASN A 1 122 ? 10.630 -3.453 0.401 1.00 91.19 122 ASN A O 1
ATOM 969 N N . PHE A 1 123 ? 10.646 -2.714 -1.728 1.00 92.31 123 PHE A N 1
ATOM 970 C CA . PHE A 1 123 ? 9.238 -2.319 -1.753 1.00 92.31 123 PHE A CA 1
ATOM 971 C C . PHE A 1 123 ? 8.285 -3.435 -1.306 1.00 92.31 123 PHE A C 1
ATOM 973 O O . PHE A 1 123 ? 7.334 -3.202 -0.558 1.00 92.31 123 PHE A O 1
ATOM 980 N N . GLY A 1 124 ? 8.544 -4.674 -1.726 1.00 93.38 124 GLY A N 1
ATOM 981 C CA . GLY A 1 124 ? 7.699 -5.801 -1.344 1.00 93.38 124 GLY A CA 1
ATOM 982 C C . GLY A 1 124 ? 7.788 -6.122 0.142 1.00 93.38 124 GLY A C 1
ATOM 983 O O . GLY A 1 124 ? 6.777 -6.461 0.760 1.00 93.38 124 GLY A O 1
ATOM 984 N N . GLN A 1 125 ? 8.971 -5.984 0.733 1.00 93.75 125 GLN A N 1
ATOM 985 C CA . GLN A 1 125 ? 9.159 -6.195 2.158 1.00 93.75 125 GLN A CA 1
ATOM 986 C C . GLN A 1 125 ? 8.515 -5.079 2.982 1.00 93.75 125 GLN A C 1
ATOM 988 O O . GLN A 1 125 ? 7.867 -5.390 3.979 1.00 93.75 125 GLN A O 1
ATOM 993 N N . ASP A 1 126 ? 8.576 -3.821 2.538 1.00 92.81 126 ASP A N 1
ATOM 994 C CA . ASP A 1 126 ? 7.830 -2.726 3.174 1.00 92.81 126 ASP A CA 1
ATOM 995 C C . ASP A 1 126 ? 6.319 -2.982 3.166 1.00 92.81 126 ASP A C 1
ATOM 997 O O . ASP A 1 126 ? 5.670 -2.853 4.204 1.00 92.81 126 ASP A O 1
ATOM 1001 N N . LEU A 1 127 ? 5.748 -3.449 2.048 1.00 94.81 127 LEU A N 1
ATOM 1002 C CA . LEU A 1 127 ? 4.328 -3.818 2.006 1.00 94.81 127 LEU A CA 1
ATOM 1003 C C . LEU A 1 127 ? 3.995 -4.979 2.953 1.00 94.81 127 LEU A C 1
ATOM 1005 O O . LEU A 1 127 ? 2.962 -4.951 3.628 1.00 94.81 127 LEU A O 1
ATOM 1009 N N . ARG A 1 128 ? 4.857 -6.001 3.031 1.00 95.00 128 ARG A N 1
ATOM 1010 C CA . ARG A 1 128 ? 4.673 -7.136 3.952 1.00 95.00 128 ARG A CA 1
ATOM 1011 C C . ARG A 1 128 ? 4.774 -6.698 5.411 1.00 95.00 128 ARG A C 1
ATOM 1013 O O . ARG A 1 128 ? 3.935 -7.106 6.214 1.00 95.00 128 ARG A O 1
ATOM 1020 N N . ASN A 1 129 ? 5.750 -5.862 5.746 1.00 93.75 129 ASN A N 1
ATOM 1021 C CA . ASN A 1 129 ? 5.939 -5.317 7.089 1.00 93.75 129 ASN A CA 1
ATOM 1022 C C . ASN A 1 129 ? 4.768 -4.422 7.480 1.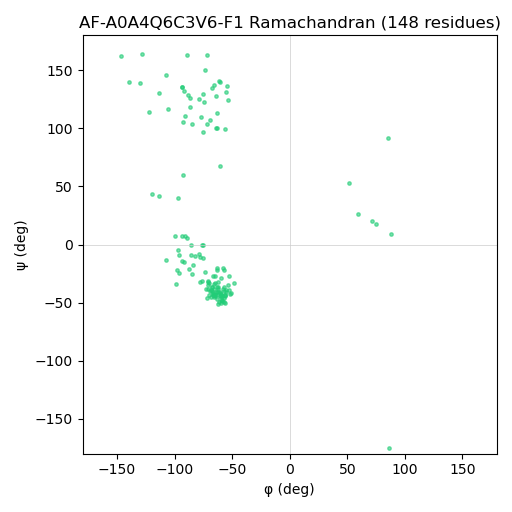00 93.75 129 ASN A C 1
ATOM 1024 O O . ASN A 1 129 ? 4.220 -4.569 8.573 1.00 93.75 129 ASN A O 1
ATOM 1028 N N . PHE A 1 130 ? 4.312 -3.570 6.563 1.00 94.56 130 PHE A N 1
ATOM 1029 C CA . PHE A 1 130 ? 3.156 -2.730 6.811 1.00 94.56 130 PHE A CA 1
ATOM 1030 C C . PHE A 1 130 ? 1.889 -3.568 7.013 1.00 94.56 130 PHE A C 1
ATOM 1032 O O . PHE A 1 130 ? 1.163 -3.354 7.983 1.00 94.56 130 PHE A O 1
ATOM 1039 N N . ARG A 1 131 ? 1.667 -4.608 6.197 1.00 96.56 131 ARG A N 1
ATOM 1040 C CA . ARG A 1 131 ? 0.563 -5.553 6.418 1.00 96.56 131 ARG A CA 1
ATOM 1041 C C . ARG A 1 131 ? 0.640 -6.199 7.800 1.00 96.56 131 ARG A C 1
ATOM 1043 O O . ARG A 1 131 ? -0.358 -6.167 8.513 1.00 96.56 131 ARG A O 1
ATOM 1050 N N . LYS A 1 132 ? 1.804 -6.729 8.201 1.00 95.62 132 LYS A N 1
ATOM 1051 C CA . LYS A 1 132 ? 2.008 -7.318 9.540 1.00 95.62 132 LYS A CA 1
ATOM 1052 C C . LYS A 1 132 ? 1.662 -6.313 10.648 1.00 95.62 132 LYS A C 1
ATOM 1054 O O . LYS A 1 132 ? 0.992 -6.674 11.613 1.00 95.62 132 LYS A O 1
ATOM 1059 N N . ALA A 1 133 ? 2.080 -5.053 10.506 1.00 95.19 133 ALA A N 1
ATOM 1060 C CA . ALA A 1 133 ? 1.790 -3.998 11.475 1.00 95.19 133 ALA A CA 1
ATOM 1061 C C . ALA A 1 133 ? 0.284 -3.690 11.571 1.00 95.19 133 ALA A C 1
ATOM 1063 O O . ALA A 1 133 ? -0.261 -3.605 12.673 1.00 95.19 133 ALA A O 1
ATOM 1064 N N . VAL A 1 134 ? -0.409 -3.585 10.432 1.00 96.19 134 VAL A N 1
ATOM 1065 C CA . VAL A 1 134 ? -1.862 -3.344 10.381 1.00 96.19 134 VAL A CA 1
ATOM 1066 C C . VAL A 1 134 ? -2.645 -4.539 10.936 1.00 96.19 134 VAL A C 1
ATOM 1068 O O . VAL A 1 134 ? -3.585 -4.356 11.710 1.00 96.19 134 VAL A O 1
ATOM 1071 N N . GLU A 1 135 ? -2.246 -5.769 10.600 1.00 97.62 135 GLU A N 1
ATOM 1072 C CA . GLU A 1 135 ? -2.823 -6.996 11.166 1.00 97.62 135 GLU A CA 1
ATOM 1073 C C . GLU A 1 135 ? -2.660 -7.015 12.686 1.00 97.62 135 GLU A C 1
ATOM 1075 O O . GLU A 1 135 ? -3.633 -7.232 13.411 1.00 97.62 135 GLU A O 1
ATOM 1080 N N . TYR A 1 136 ? -1.456 -6.712 13.180 1.00 97.25 136 TYR A N 1
ATOM 1081 C CA . TYR A 1 136 ? -1.184 -6.617 14.608 1.00 97.25 136 TYR A CA 1
ATOM 1082 C C . TYR A 1 136 ? -2.067 -5.563 15.285 1.00 97.25 136 TYR A C 1
ATOM 1084 O O . TYR A 1 136 ? -2.729 -5.883 16.274 1.00 97.25 136 TYR A O 1
ATOM 1092 N N . ALA A 1 137 ? -2.158 -4.348 14.736 1.00 95.75 137 ALA A N 1
ATOM 1093 C CA . ALA A 1 137 ? -3.028 -3.296 15.263 1.00 95.75 137 ALA A CA 1
ATOM 1094 C C . ALA A 1 137 ? -4.493 -3.757 15.345 1.00 95.75 137 ALA A C 1
ATOM 1096 O O . ALA A 1 137 ? -5.146 -3.583 16.379 1.00 95.75 137 ALA A O 1
ATOM 1097 N N . LYS A 1 138 ? -4.986 -4.444 14.306 1.00 96.69 138 LYS A N 1
ATOM 1098 C CA . LYS A 1 138 ? -6.327 -5.041 14.300 1.00 96.69 138 LYS A CA 1
ATOM 1099 C C . LYS A 1 138 ? -6.508 -6.057 15.429 1.00 96.69 138 LYS A C 1
ATOM 1101 O O . LYS A 1 138 ? -7.529 -6.026 16.113 1.00 96.69 138 LYS A O 1
ATOM 1106 N N . THR A 1 139 ? -5.516 -6.919 15.690 1.00 97.31 139 THR A N 1
ATOM 1107 C CA . THR A 1 139 ? -5.580 -7.873 16.821 1.00 97.31 139 THR A CA 1
ATOM 1108 C C . THR A 1 139 ? -5.639 -7.190 18.190 1.00 97.31 139 THR A C 1
ATOM 1110 O O . THR A 1 139 ? -6.105 -7.792 19.156 1.00 97.31 139 THR A O 1
ATOM 1113 N N . LYS A 1 140 ? -5.194 -5.931 18.285 1.00 97.81 140 LYS A N 1
ATOM 1114 C CA . LYS A 1 140 ? -5.285 -5.100 19.495 1.00 97.81 140 LYS A CA 1
ATOM 1115 C C . LYS A 1 140 ? -6.583 -4.297 19.592 1.00 97.81 140 LYS A C 1
ATOM 1117 O O . LYS A 1 140 ? -6.738 -3.521 20.528 1.00 97.81 140 LYS A O 1
ATOM 1122 N N . GLY A 1 141 ? -7.522 -4.502 18.669 1.00 95.88 141 GLY A N 1
ATOM 1123 C CA . GLY A 1 141 ? -8.819 -3.829 18.662 1.00 95.88 141 GLY A CA 1
ATOM 1124 C C . GLY A 1 141 ? -8.829 -2.494 17.919 1.00 95.88 141 GLY A C 1
ATOM 1125 O O . GLY A 1 141 ? -9.834 -1.787 17.982 1.00 95.88 141 GLY A O 1
ATOM 1126 N N . ALA A 1 142 ? -7.756 -2.140 17.201 1.00 94.25 142 ALA A N 1
ATOM 1127 C CA . ALA A 1 142 ? -7.787 -0.973 16.330 1.00 94.25 142 ALA A CA 1
ATOM 1128 C C . ALA A 1 142 ? -8.780 -1.194 15.179 1.00 94.25 142 ALA A C 1
ATOM 1130 O O . ALA A 1 142 ? -8.816 -2.258 14.559 1.00 94.25 142 ALA A O 1
ATOM 1131 N N . SER A 1 143 ? -9.568 -0.165 14.874 1.00 92.81 143 SER A N 1
ATOM 1132 C CA . SER A 1 143 ? -10.476 -0.135 13.720 1.00 92.81 143 SER A CA 1
ATOM 1133 C C . SER A 1 143 ? -9.983 0.787 12.602 1.00 92.81 143 SER A C 1
ATOM 1135 O O . SER A 1 143 ? -10.505 0.744 11.491 1.00 92.81 143 SER A O 1
ATOM 1137 N N . THR A 1 144 ? -8.992 1.631 12.892 1.00 90.50 144 THR A N 1
ATOM 1138 C CA . THR A 1 144 ? -8.537 2.725 12.028 1.00 90.50 144 THR A CA 1
ATOM 1139 C C . THR A 1 144 ? -7.014 2.811 12.055 1.00 90.50 144 THR A C 1
ATOM 1141 O O . THR A 1 144 ? -6.418 2.651 13.119 1.00 90.50 144 THR A O 1
ATOM 1144 N N . VAL A 1 145 ? -6.402 3.061 10.898 1.00 89.50 145 VAL A N 1
ATOM 1145 C CA . VAL A 1 145 ? -4.958 3.281 10.717 1.00 89.50 145 VAL A CA 1
ATOM 1146 C C . VAL A 1 145 ? -4.750 4.548 9.891 1.00 89.50 145 VAL A C 1
ATOM 1148 O O . VAL A 1 145 ? -5.476 4.783 8.924 1.00 89.50 145 VAL A O 1
ATOM 1151 N N . TYR A 1 146 ? -3.770 5.358 10.275 1.00 86.88 146 TYR A N 1
ATOM 1152 C CA . TYR A 1 146 ? -3.379 6.588 9.592 1.00 86.88 146 TYR A CA 1
ATOM 1153 C C . TYR A 1 146 ? -1.866 6.804 9.717 1.00 86.88 146 TYR A C 1
ATOM 1155 O O . TYR A 1 146 ? -1.229 6.192 10.577 1.00 86.88 146 TYR A O 1
ATOM 1163 N N . PHE A 1 147 ? -1.299 7.655 8.863 1.00 79.25 147 PHE A N 1
ATOM 1164 C CA . PHE A 1 147 ? 0.075 8.124 9.020 1.00 79.25 147 PHE A CA 1
ATOM 1165 C C . PHE A 1 147 ? 0.075 9.377 9.894 1.00 79.25 147 PHE A C 1
ATOM 1167 O O . PHE A 1 147 ? -0.688 10.303 9.636 1.00 79.25 147 PHE A O 1
ATOM 1174 N N . GLY A 1 148 ? 0.905 9.378 10.936 1.00 66.81 148 GLY A N 1
ATOM 1175 C CA . GLY A 1 148 ? 1.305 10.599 11.629 1.00 66.81 148 GLY A CA 1
ATOM 1176 C C . GLY A 1 148 ? 2.616 11.088 11.024 1.00 66.81 148 GLY A C 1
ATOM 1177 O O . GLY A 1 148 ? 3.502 10.270 10.768 1.00 66.81 148 GLY A O 1
ATOM 1178 N N . PHE A 1 149 ? 2.708 12.386 10.766 1.00 61.97 149 PHE A N 1
ATOM 1179 C CA . PHE A 1 149 ? 3.953 13.045 10.393 1.00 61.97 149 PHE A CA 1
ATOM 1180 C C . PHE A 1 149 ? 4.397 13.845 11.620 1.00 61.97 149 PHE A C 1
ATOM 1182 O O . PHE A 1 149 ? 3.646 14.706 12.066 1.00 61.97 149 PHE A O 1
ATOM 1189 N N . ASP A 1 150 ? 5.550 13.482 12.184 1.00 46.72 150 ASP A N 1
ATOM 1190 C CA . ASP A 1 150 ? 6.216 14.200 13.280 1.00 46.72 150 ASP A CA 1
ATOM 1191 C C . ASP A 1 150 ? 7.349 15.076 12.722 1.00 46.72 150 ASP A C 1
ATOM 1193 O O . ASP A 1 150 ? 7.985 14.646 11.725 1.00 46.72 150 ASP A O 1
#

pLDDT: mean 77.07, std 18.42, range [35.09, 98.06]

Mean predicted aligned error: 10.24 Å

Foldseek 3Di:
DDDPPPPDDDDQVVLLCVVQVFDCLLVLLLAVPDCPCLVVQCVPDPDPVSVVVSVVSVVRDNDDQQQVLVVLLVSLVSSLVRLVVDPQSLVSGDDPDPPSVVSSQQSHPLPDPPDLDDPSHHPNNVSVNVSVVSVVCVVVVDRGHHDDDD